Protein AF-A0A954AXX7-F1 (afdb_monomer)

Secondary structure (DSSP, 8-state):
-BTTTTB--S-SS-S--------TT--TTS-EEE--EEEPPPEE-HHHHHHHHHT----TTS--EE--EEEPPPEEE----

Foldseek 3Di:
DDLQQQDDDPPPDDPDDDDDDDDPPDDLQDKDKDKDKDKDDKGFDPVSVVCNVPVDDDPPVDDGIDIDMDIDDMDIRDRDD

pLDDT: mean 89.68, std 9.41, range [62.06, 96.69]

Radius of gyration: 20.08 Å; Cα contacts (8 Å, |Δi|>4): 94; chains: 1; bounding box: 43×24×54 Å

Nearest PDB structures (foldseek):
  9b1d-assembly1_B  TM=2.454E-01  e=5.856E+00  Saccharomyces cerevisiae W303
  9b1e-assembly1_B  TM=2.256E-01  e=5.856E+00  Saccharomyces cerevisiae W303

Solvent-accessible surface area (backbone atoms only — not comparable to full-atom values): 5436 Å² total; per-residue (Å²): 116,42,68,85,76,48,42,67,70,86,76,89,60,72,99,74,90,83,85,86,86,79,72,90,81,73,51,75,87,46,73,47,77,49,64,58,76,46,74,51,65,76,37,65,23,73,57,22,52,46,28,58,74,67,75,50,88,73,61,90,86,58,69,43,59,44,70,52,75,51,71,50,78,71,47,77,45,73,51,79,134

Sequence (81 aa):
MDVDNATWTNSIGTPELTAVWTDPDFDPAQPAMYDARVLQIPTPRWTAYEAKRFDLDLPDEVPITVQKRAYTSPIWYAPTE

Mean predicted aligned error: 6.18 Å

Structure (mmCIF, N/CA/C/O backbone):
data_AF-A0A954AXX7-F1
#
_entry.id   AF-A0A954AXX7-F1
#
loop_
_atom_site.group_PDB
_atom_site.id
_atom_site.type_symbol
_atom_site.label_atom_id
_atom_site.label_alt_id
_atom_site.label_comp_id
_atom_site.label_asym_id
_atom_site.label_entity_id
_atom_site.label_seq_id
_atom_site.pdbx_PDB_ins_code
_atom_site.Cartn_x
_atom_site.Cartn_y
_atom_site.Cartn_z
_atom_site.occupancy
_atom_site.B_iso_or_equiv
_atom_site.auth_seq_id
_atom_site.auth_comp_id
_atom_site.auth_asym_id
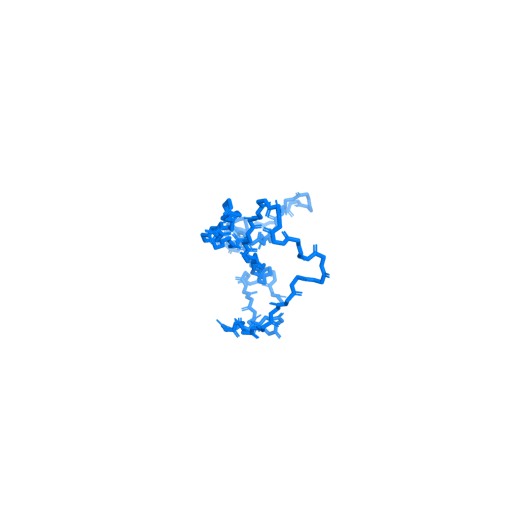_atom_site.auth_atom_id
_atom_site.pdbx_PDB_model_num
ATOM 1 N N . MET A 1 1 ? -10.352 -9.267 12.210 1.00 62.06 1 MET A N 1
ATOM 2 C CA . MET A 1 1 ? -10.576 -7.958 12.856 1.00 62.06 1 MET A CA 1
ATOM 3 C C . MET A 1 1 ? -11.602 -8.179 13.945 1.00 62.06 1 MET A C 1
ATOM 5 O O . MET A 1 1 ? -12.546 -8.914 13.690 1.00 62.06 1 MET A O 1
ATOM 9 N N . ASP A 1 2 ? -11.398 -7.584 15.112 1.00 71.88 2 ASP A N 1
ATOM 10 C CA . ASP A 1 2 ? -12.370 -7.561 16.200 1.00 71.88 2 ASP A CA 1
ATOM 11 C C . ASP A 1 2 ? -12.816 -6.106 16.386 1.00 71.88 2 ASP A C 1
ATOM 13 O O . ASP A 1 2 ? -12.067 -5.245 16.856 1.00 71.88 2 ASP A O 1
ATOM 17 N N . VAL A 1 3 ? -14.022 -5.839 15.895 1.00 65.25 3 VAL A N 1
ATOM 18 C CA . VAL A 1 3 ? -14.642 -4.515 15.896 1.00 65.25 3 VAL A CA 1
ATOM 19 C C . VAL A 1 3 ? -14.964 -4.075 17.323 1.00 65.25 3 VAL A C 1
ATOM 21 O O . VAL A 1 3 ? -14.628 -2.952 17.696 1.00 65.25 3 VAL A O 1
ATOM 24 N N . ASP A 1 4 ? -15.529 -4.974 18.126 1.00 67.00 4 ASP A N 1
ATOM 25 C CA . ASP A 1 4 ? -16.063 -4.690 19.463 1.00 67.00 4 ASP A CA 1
ATOM 26 C C . ASP A 1 4 ? -14.962 -4.344 20.468 1.00 67.00 4 ASP A C 1
ATOM 28 O O . ASP A 1 4 ? -15.182 -3.636 21.455 1.00 67.00 4 ASP A O 1
ATOM 32 N N . ASN A 1 5 ? -13.747 -4.839 20.230 1.00 71.75 5 ASN A N 1
ATOM 33 C CA . ASN A 1 5 ? -12.570 -4.498 21.023 1.00 71.75 5 ASN A CA 1
ATOM 34 C C . ASN A 1 5 ? -11.647 -3.483 20.341 1.00 71.75 5 ASN A C 1
ATOM 36 O O . ASN A 1 5 ? -10.610 -3.146 20.912 1.00 71.75 5 ASN A O 1
ATOM 40 N N . ALA A 1 6 ? -12.003 -2.988 19.150 1.00 64.75 6 ALA A N 1
ATOM 41 C CA . ALA A 1 6 ? -11.14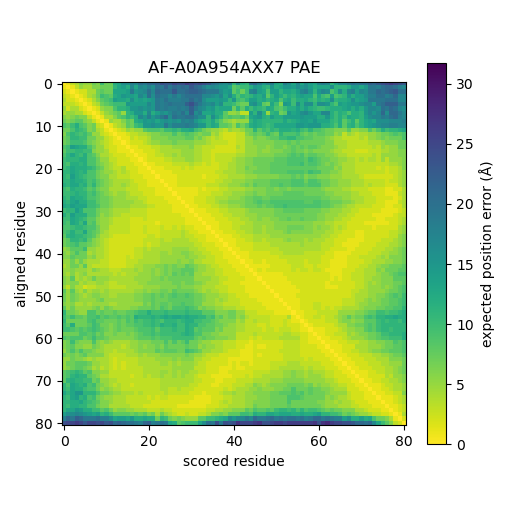5 -2.140 18.324 1.00 64.75 6 ALA A CA 1
ATOM 42 C C . ALA A 1 6 ? -9.729 -2.729 18.163 1.00 64.75 6 ALA A C 1
ATOM 44 O O . ALA A 1 6 ? -8.726 -2.011 18.203 1.00 64.75 6 ALA A O 1
ATOM 45 N N . THR A 1 7 ? -9.634 -4.050 17.985 1.00 69.19 7 THR A N 1
ATOM 46 C CA . THR A 1 7 ? -8.359 -4.738 17.759 1.00 69.19 7 THR A CA 1
ATOM 47 C C . THR A 1 7 ? -8.308 -5.359 16.371 1.00 69.19 7 THR A C 1
ATOM 49 O O . THR A 1 7 ? -9.310 -5.708 15.741 1.00 69.19 7 THR A O 1
ATOM 52 N N . TRP A 1 8 ? -7.099 -5.489 15.842 1.00 67.56 8 TRP A N 1
ATOM 53 C CA . TRP A 1 8 ? -6.872 -6.156 14.573 1.00 67.56 8 TRP A CA 1
ATOM 54 C C . TRP A 1 8 ? -5.652 -7.057 14.685 1.00 67.56 8 TRP A C 1
ATOM 56 O O . TRP A 1 8 ? -4.687 -6.764 15.387 1.00 67.56 8 TRP A O 1
ATOM 66 N N . THR A 1 9 ? -5.704 -8.173 13.974 1.00 70.75 9 THR A N 1
ATOM 67 C CA . THR A 1 9 ? -4.584 -9.094 13.836 1.00 70.75 9 THR A CA 1
ATOM 68 C C . THR A 1 9 ? -3.911 -8.838 12.497 1.00 70.75 9 THR A C 1
ATOM 70 O O . THR A 1 9 ? -4.581 -8.745 11.467 1.00 70.75 9 THR A O 1
ATOM 73 N N . ASN A 1 10 ? -2.582 -8.749 12.489 1.00 69.25 10 ASN A N 1
ATOM 74 C CA . ASN A 1 10 ? -1.781 -8.607 11.270 1.00 69.25 10 ASN A CA 1
ATOM 75 C C . ASN A 1 10 ? -1.682 -9.951 10.520 1.00 69.25 10 ASN A C 1
ATOM 77 O O . ASN A 1 10 ? -0.598 -10.506 10.389 1.00 69.25 10 ASN A O 1
ATOM 81 N N . SER A 1 11 ? -2.816 -10.516 10.097 1.00 73.81 11 SER A N 1
ATOM 82 C CA . SER A 1 11 ? -2.895 -11.879 9.543 1.00 73.81 11 SER A CA 1
ATOM 83 C C . SER A 1 11 ? -3.169 -11.951 8.038 1.00 73.81 11 SER A C 1
ATOM 85 O O . SER A 1 11 ? -2.971 -13.002 7.443 1.00 73.81 11 SER A O 1
ATOM 87 N N . ILE A 1 12 ? -3.623 -10.858 7.418 1.00 82.88 12 ILE A N 1
ATOM 88 C CA . ILE A 1 12 ? -3.973 -10.793 5.980 1.00 82.88 12 ILE A CA 1
ATOM 89 C C . ILE A 1 12 ? -3.051 -9.865 5.180 1.00 82.88 12 ILE A C 1
ATOM 91 O O . ILE A 1 12 ? -3.345 -9.489 4.050 1.00 82.88 12 ILE A O 1
ATOM 95 N N . GLY A 1 13 ? -1.952 -9.452 5.798 1.00 85.44 13 GLY A N 1
ATOM 96 C CA . GLY A 1 13 ? -0.916 -8.636 5.191 1.00 85.44 13 GLY A CA 1
ATOM 97 C C . GLY A 1 13 ? 0.441 -9.119 5.665 1.00 85.44 13 GLY A C 1
ATOM 98 O O . GLY A 1 13 ? 0.540 -10.098 6.402 1.00 85.44 13 GLY A O 1
ATOM 99 N N . THR A 1 14 ? 1.479 -8.407 5.258 1.00 88.44 14 THR A N 1
ATOM 100 C CA . THR A 1 14 ? 2.852 -8.766 5.586 1.00 88.44 14 THR A CA 1
ATOM 101 C C . THR A 1 14 ? 3.626 -7.508 5.985 1.00 88.44 14 THR A C 1
ATOM 103 O O . THR A 1 14 ? 3.324 -6.429 5.466 1.00 88.44 14 THR A O 1
ATOM 106 N N . PRO A 1 15 ? 4.595 -7.613 6.913 1.00 88.75 15 PRO A N 1
ATOM 107 C CA . PRO A 1 15 ? 5.393 -6.468 7.350 1.00 88.75 15 PRO A CA 1
ATOM 108 C C . PRO A 1 15 ? 6.343 -5.941 6.261 1.00 88.75 15 PRO A C 1
ATOM 110 O O . PRO A 1 15 ? 6.697 -4.768 6.297 1.00 88.75 15 PRO A O 1
ATOM 113 N N . GLU A 1 16 ? 6.725 -6.776 5.290 1.00 90.81 16 GLU A N 1
ATOM 114 C CA . GLU A 1 16 ? 7.641 -6.435 4.197 1.00 90.81 16 GLU A CA 1
ATOM 115 C C . GLU A 1 16 ? 7.202 -7.063 2.869 1.00 90.81 16 GLU A C 1
ATOM 117 O O . GLU A 1 16 ? 7.142 -8.282 2.733 1.00 90.81 16 GLU A O 1
ATOM 122 N N . LEU A 1 17 ? 6.921 -6.231 1.867 1.00 90.06 17 LEU A N 1
ATOM 123 C CA . LEU A 1 17 ? 6.573 -6.687 0.522 1.00 90.06 17 LEU A CA 1
ATOM 124 C C . LEU A 1 17 ? 7.767 -6.491 -0.413 1.00 90.06 17 LEU A C 1
ATOM 126 O O . LEU A 1 17 ? 8.255 -5.372 -0.565 1.00 90.06 17 LEU A O 1
ATOM 130 N N . THR A 1 18 ? 8.182 -7.559 -1.089 1.00 92.00 18 THR A N 1
ATOM 131 C CA . THR A 1 18 ? 9.255 -7.526 -2.088 1.00 92.00 18 THR A CA 1
ATOM 132 C C . THR A 1 18 ? 8.765 -8.169 -3.376 1.00 92.00 18 THR A C 1
ATOM 134 O O . THR A 1 18 ? 8.241 -9.281 -3.363 1.00 92.00 18 THR A O 1
ATOM 137 N N . ALA A 1 19 ? 8.944 -7.475 -4.495 1.00 90.50 19 ALA A N 1
ATOM 138 C CA . ALA A 1 19 ? 8.637 -7.991 -5.821 1.00 90.50 19 ALA A CA 1
ATOM 139 C C . ALA A 1 19 ? 9.572 -7.357 -6.856 1.00 90.50 19 ALA A C 1
ATOM 141 O O . ALA A 1 19 ? 10.012 -6.220 -6.687 1.00 90.50 19 ALA A O 1
ATOM 142 N N . VAL A 1 20 ? 9.843 -8.088 -7.936 1.00 93.50 20 VAL A N 1
ATOM 143 C CA . VAL A 1 20 ? 10.437 -7.546 -9.164 1.00 93.50 20 VAL A C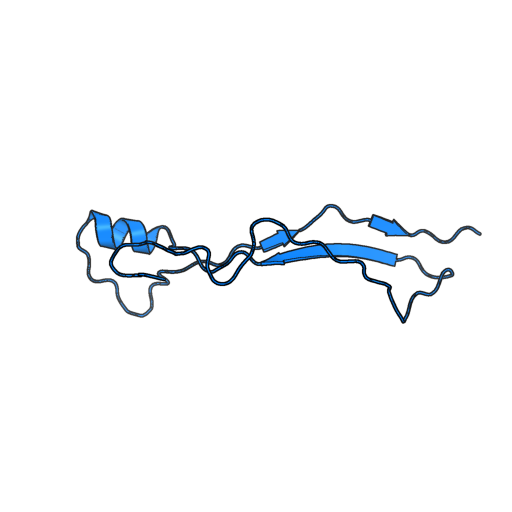A 1
ATOM 144 C C . VAL A 1 20 ? 9.326 -7.494 -10.203 1.00 93.50 20 VAL A C 1
ATOM 146 O O . VAL A 1 20 ? 8.623 -8.484 -10.401 1.00 93.50 20 VAL A O 1
ATOM 149 N N . TRP A 1 21 ? 9.154 -6.340 -10.840 1.00 93.56 21 TRP A N 1
ATOM 150 C CA . TRP A 1 21 ? 8.148 -6.122 -11.873 1.00 93.56 21 TRP A CA 1
ATOM 151 C C . TRP A 1 21 ? 8.805 -5.522 -13.116 1.00 93.56 21 TRP A C 1
ATOM 153 O O . TRP A 1 21 ? 9.729 -4.716 -13.009 1.00 93.56 21 TRP A O 1
ATOM 163 N N . THR A 1 22 ? 8.329 -5.938 -14.285 1.00 94.88 22 THR A N 1
ATOM 164 C CA . THR A 1 22 ? 8.777 -5.450 -15.590 1.00 94.88 22 THR A CA 1
ATOM 165 C C . THR A 1 22 ? 7.556 -4.966 -16.350 1.00 94.88 22 THR A C 1
ATOM 167 O O . THR A 1 22 ? 6.558 -5.682 -16.414 1.00 94.88 22 THR A O 1
ATOM 170 N N . ASP A 1 23 ? 7.650 -3.764 -16.907 1.00 96.38 23 ASP A N 1
ATOM 171 C CA . ASP A 1 23 ? 6.612 -3.168 -17.739 1.00 96.38 23 ASP A CA 1
ATOM 172 C C . ASP A 1 23 ? 6.605 -3.847 -19.125 1.00 96.38 23 ASP A C 1
ATOM 174 O O . ASP A 1 23 ? 7.578 -3.697 -19.870 1.00 96.38 23 ASP A O 1
ATOM 178 N N . PRO A 1 24 ? 5.571 -4.645 -19.465 1.00 96.69 24 PRO A N 1
ATOM 179 C CA . PRO A 1 24 ? 5.521 -5.372 -20.734 1.00 96.69 24 PRO A CA 1
ATOM 180 C C . PRO A 1 24 ? 5.331 -4.449 -21.942 1.00 96.69 24 PRO A C 1
ATOM 182 O O . PRO A 1 24 ? 5.648 -4.854 -23.059 1.00 96.69 24 PRO A O 1
ATOM 185 N N . ASP A 1 25 ? 4.844 -3.231 -21.713 1.00 96.50 25 ASP A N 1
ATOM 186 C CA . ASP A 1 25 ? 4.510 -2.256 -22.747 1.00 96.50 25 ASP A CA 1
ATOM 187 C C . ASP A 1 25 ? 5.528 -1.101 -22.778 1.00 96.50 25 ASP A C 1
ATOM 189 O O . ASP A 1 25 ? 5.273 -0.054 -23.374 1.00 96.50 25 ASP A O 1
ATOM 193 N N . PHE A 1 26 ? 6.692 -1.282 -22.138 1.00 96.38 26 PHE A N 1
ATOM 194 C CA . PHE A 1 26 ? 7.727 -0.258 -22.068 1.00 96.38 26 PHE A CA 1
ATOM 195 C C . PHE A 1 26 ? 8.261 0.117 -23.454 1.00 96.38 26 PHE A C 1
ATOM 197 O O . PHE A 1 26 ? 8.837 -0.711 -24.165 1.00 96.38 26 PHE A O 1
ATOM 204 N N . ASP A 1 27 ? 8.145 1.402 -23.786 1.00 95.81 27 ASP A N 1
ATOM 205 C CA . ASP A 1 27 ? 8.729 2.008 -24.977 1.00 95.81 27 ASP A CA 1
ATOM 206 C C . ASP A 1 27 ? 9.818 3.019 -24.566 1.00 95.81 27 ASP A C 1
ATOM 208 O O . ASP A 1 27 ? 9.492 4.063 -23.992 1.00 95.81 27 ASP A O 1
ATOM 212 N N . PRO A 1 28 ? 11.109 2.766 -24.866 1.00 94.69 28 PRO A N 1
ATOM 213 C CA . PRO A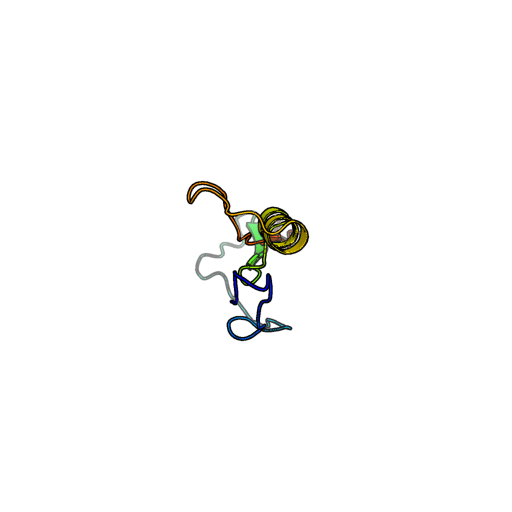 1 28 ? 12.196 3.679 -24.513 1.00 94.69 28 PRO A CA 1
ATOM 214 C C . PRO A 1 28 ? 12.129 5.029 -25.247 1.00 94.69 28 PRO A C 1
ATOM 216 O O . PRO A 1 28 ? 12.817 5.970 -24.854 1.00 94.69 28 PRO A O 1
ATOM 219 N N . ALA A 1 29 ? 11.316 5.154 -26.300 1.00 96.12 29 ALA A N 1
ATOM 220 C CA . ALA A 1 29 ? 11.086 6.429 -26.974 1.00 96.12 29 ALA A CA 1
ATOM 221 C C . ALA A 1 29 ? 10.067 7.322 -26.240 1.00 96.12 29 ALA A C 1
ATOM 223 O O . ALA A 1 29 ? 9.897 8.485 -26.611 1.00 96.12 29 ALA A O 1
ATOM 224 N N . GLN A 1 30 ? 9.388 6.811 -25.205 1.00 95.94 30 GLN A N 1
ATOM 225 C CA . GLN A 1 30 ? 8.339 7.528 -24.483 1.00 95.94 30 GLN A CA 1
ATOM 226 C C . GLN A 1 30 ? 8.764 7.877 -23.050 1.00 95.94 30 GLN A C 1
ATOM 228 O O . GLN A 1 30 ? 9.382 7.065 -22.361 1.00 95.94 30 GLN A O 1
ATOM 233 N N . PRO A 1 31 ? 8.420 9.078 -22.549 1.00 96.31 31 PRO A N 1
ATOM 234 C CA . PRO A 1 31 ? 8.529 9.377 -21.127 1.00 96.31 31 PRO A CA 1
ATOM 235 C C . PRO A 1 31 ? 7.635 8.450 -20.302 1.00 96.31 31 PRO A C 1
ATOM 237 O O . PRO A 1 31 ? 6.469 8.249 -20.641 1.00 96.31 31 PRO A O 1
ATOM 240 N N . ALA A 1 32 ? 8.153 7.949 -19.181 1.00 96.50 32 ALA A N 1
ATOM 241 C CA . ALA A 1 32 ? 7.396 7.097 -18.267 1.00 96.50 32 ALA A CA 1
ATOM 242 C C . ALA A 1 32 ? 7.588 7.519 -16.804 1.00 96.50 32 ALA A C 1
ATOM 244 O O . ALA A 1 32 ? 8.589 8.137 -16.431 1.00 96.50 32 ALA A O 1
ATOM 245 N N . MET A 1 33 ? 6.609 7.185 -15.963 1.00 95.69 33 MET A N 1
ATOM 246 C CA . MET A 1 33 ? 6.643 7.414 -14.519 1.00 95.69 33 MET A CA 1
ATOM 247 C C . MET A 1 33 ? 6.148 6.163 -13.799 1.00 95.69 33 MET A C 1
ATOM 249 O O . MET A 1 33 ? 5.052 5.683 -14.081 1.00 95.69 33 MET A O 1
ATOM 253 N N . TYR A 1 34 ? 6.923 5.688 -12.827 1.00 95.88 34 TYR A N 1
ATOM 254 C CA . TYR A 1 34 ? 6.595 4.509 -12.031 1.00 95.88 34 TYR A CA 1
ATOM 255 C C . TYR A 1 34 ? 6.512 4.863 -10.545 1.00 95.88 34 TYR A C 1
ATOM 257 O O . TYR A 1 34 ? 7.445 5.438 -9.984 1.00 95.88 34 TYR A O 1
ATOM 265 N N . ASP A 1 35 ? 5.409 4.495 -9.894 1.00 95.62 35 ASP A N 1
ATOM 266 C CA . ASP A 1 35 ? 5.238 4.544 -8.442 1.00 95.62 35 ASP A CA 1
ATOM 267 C C . ASP A 1 35 ? 4.710 3.202 -7.918 1.00 95.62 35 ASP A C 1
ATOM 269 O O . ASP A 1 35 ? 3.885 2.539 -8.545 1.00 95.62 35 ASP A O 1
ATOM 273 N N . ALA A 1 36 ? 5.177 2.789 -6.741 1.00 94.12 36 ALA A N 1
ATOM 274 C CA . ALA A 1 36 ? 4.602 1.655 -6.035 1.00 94.12 36 ALA A CA 1
ATOM 275 C C . ALA A 1 36 ? 3.533 2.145 -5.053 1.00 94.12 36 ALA A C 1
ATOM 277 O O . ALA A 1 36 ? 3.684 3.168 -4.376 1.00 94.12 36 ALA A O 1
ATOM 278 N N . ARG A 1 37 ? 2.438 1.385 -4.959 1.00 94.69 37 ARG A N 1
ATOM 279 C CA . ARG A 1 37 ? 1.306 1.677 -4.075 1.00 94.69 37 ARG A CA 1
ATOM 280 C C . ARG A 1 37 ? 1.023 0.480 -3.195 1.00 94.69 37 ARG A C 1
ATOM 282 O O . ARG A 1 37 ? 0.873 -0.632 -3.691 1.00 94.69 37 ARG A O 1
ATOM 289 N N . VAL A 1 38 ? 0.894 0.722 -1.897 1.00 93.88 38 VAL A N 1
ATOM 290 C CA . VAL A 1 38 ? 0.612 -0.328 -0.913 1.00 93.88 38 VAL A CA 1
ATOM 291 C C . VAL A 1 38 ? -0.671 0.005 -0.167 1.00 93.88 38 VAL A C 1
ATOM 293 O O . VAL A 1 38 ? -0.896 1.151 0.227 1.00 93.88 38 VAL A O 1
ATOM 296 N N . LEU A 1 39 ? -1.517 -1.006 0.023 1.00 94.12 39 LEU A N 1
ATOM 297 C CA . LEU A 1 39 ? -2.712 -0.936 0.856 1.00 94.12 39 LEU A CA 1
ATOM 298 C C . LEU A 1 39 ? -2.405 -1.543 2.221 1.00 94.12 39 LEU A C 1
ATOM 300 O O .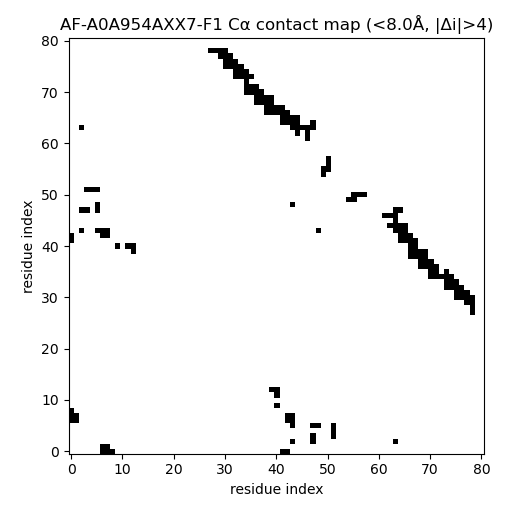 LEU A 1 39 ? -1.990 -2.697 2.315 1.00 94.12 39 LEU A O 1
ATOM 304 N N . GLN A 1 40 ? -2.637 -0.775 3.284 1.00 92.94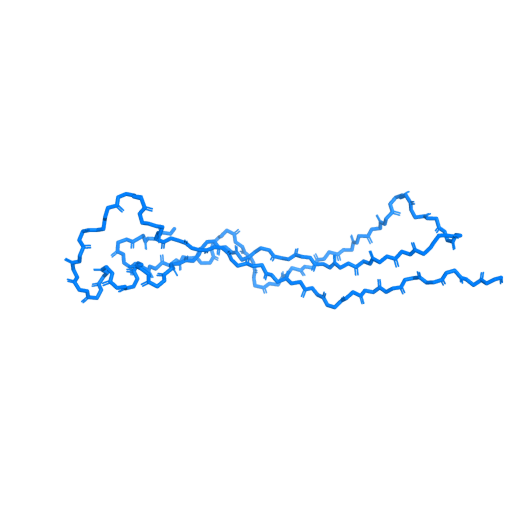 40 GLN A N 1
ATOM 305 C CA . GLN A 1 40 ? -2.636 -1.331 4.632 1.00 92.94 40 GLN A CA 1
ATOM 306 C C . GLN A 1 40 ? -3.813 -2.305 4.771 1.00 92.94 40 GLN A C 1
ATOM 308 O O . GLN A 1 40 ? -4.848 -2.143 4.123 1.00 92.94 40 GLN A O 1
ATOM 313 N N . ILE A 1 41 ? -3.698 -3.295 5.652 1.00 91.88 41 ILE A N 1
ATOM 314 C CA . ILE A 1 41 ? -4.873 -4.045 6.104 1.00 91.88 41 ILE A CA 1
ATOM 315 C C . ILE A 1 41 ? -5.895 -3.085 6.750 1.00 91.88 41 ILE A C 1
ATOM 317 O O . ILE A 1 41 ? -5.496 -2.041 7.278 1.00 91.88 41 ILE A O 1
ATOM 321 N N . PRO A 1 42 ? -7.202 -3.397 6.731 1.00 93.25 42 PRO A N 1
ATOM 322 C CA . PRO A 1 42 ? -8.194 -2.597 7.438 1.00 93.25 42 PRO A CA 1
ATOM 323 C C . PRO A 1 42 ? -7.834 -2.475 8.921 1.00 93.25 42 PRO A C 1
ATOM 325 O O . PRO A 1 42 ? -7.566 -3.475 9.589 1.00 93.25 42 PRO A O 1
ATOM 328 N N . THR A 1 43 ? -7.825 -1.245 9.426 1.00 92.12 43 THR A N 1
ATOM 329 C CA . THR A 1 43 ? -7.560 -0.946 10.838 1.00 92.12 43 THR A CA 1
ATOM 330 C C . THR A 1 43 ? -8.752 -0.219 11.456 1.00 92.12 43 THR A C 1
ATOM 332 O O . THR A 1 43 ? -9.536 0.399 10.725 1.00 92.12 43 THR A O 1
ATOM 335 N N . PRO A 1 44 ? -8.929 -0.286 12.787 1.00 93.12 44 PRO A N 1
ATOM 336 C CA . PRO A 1 44 ? -9.976 0.463 13.465 1.00 93.12 44 PRO A CA 1
ATOM 337 C C . PRO A 1 44 ? -9.821 1.964 13.216 1.00 93.12 44 PRO A C 1
ATOM 339 O O . PRO A 1 44 ? -8.725 2.529 13.313 1.00 93.12 44 PRO A O 1
ATOM 342 N N . ARG A 1 45 ? -10.933 2.617 12.885 1.00 94.69 45 ARG A N 1
ATOM 343 C CA . ARG A 1 45 ? -11.011 4.076 12.772 1.00 94.69 45 ARG A CA 1
ATOM 344 C C . ARG A 1 45 ? -11.153 4.694 14.170 1.00 94.69 45 ARG A C 1
ATOM 346 O O . ARG A 1 45 ? -11.496 4.007 15.124 1.00 94.69 45 ARG A O 1
ATOM 353 N N . TRP A 1 46 ? -10.920 6.003 14.295 1.00 93.44 46 TRP A N 1
ATOM 354 C CA . TRP A 1 46 ? -11.117 6.748 15.551 1.00 93.44 46 TRP A CA 1
ATOM 355 C C . TRP A 1 46 ? -12.503 6.518 16.183 1.00 93.44 46 TRP A C 1
ATOM 357 O O . TRP A 1 46 ? -12.596 6.367 17.393 1.00 93.44 46 TRP A O 1
ATOM 367 N N . THR A 1 47 ? -13.546 6.377 15.363 1.00 93.25 47 THR A N 1
ATOM 368 C CA . THR A 1 47 ? -14.921 6.060 15.780 1.00 93.25 47 THR A CA 1
ATOM 369 C C . THR A 1 47 ? -15.034 4.734 16.533 1.00 93.25 47 THR A C 1
ATOM 371 O O . THR A 1 47 ? -15.734 4.674 17.534 1.00 93.25 47 THR A O 1
ATOM 374 N N . ALA A 1 48 ? -14.310 3.689 16.119 1.00 92.88 48 ALA A N 1
ATOM 375 C CA . ALA A 1 48 ? -14.299 2.409 16.830 1.00 92.88 48 ALA A CA 1
ATOM 376 C C . ALA A 1 48 ? -13.626 2.526 18.209 1.00 92.88 48 ALA A C 1
ATOM 378 O O . ALA A 1 48 ? -14.097 1.946 19.186 1.00 92.88 48 ALA A O 1
ATOM 379 N N . TYR A 1 49 ? -12.553 3.319 18.315 1.00 91.56 49 TYR A N 1
ATOM 380 C CA . TYR A 1 49 ? -11.913 3.585 19.606 1.00 91.56 49 TYR A CA 1
ATOM 381 C C . TYR A 1 49 ? -12.815 4.397 20.543 1.00 91.56 49 TYR A C 1
ATOM 383 O O . TYR A 1 49 ? -12.835 4.133 21.744 1.00 91.56 49 TYR A O 1
ATOM 391 N N . GLU A 1 50 ? -13.562 5.370 20.019 1.00 93.81 50 GLU A N 1
ATOM 392 C CA . GLU A 1 50 ? -14.507 6.153 20.819 1.00 93.81 50 GLU A CA 1
ATOM 393 C C . GLU A 1 50 ? -15.719 5.343 21.262 1.00 93.81 50 GLU A C 1
ATOM 395 O O . GLU A 1 50 ? -16.065 5.401 22.441 1.00 93.81 50 GLU A O 1
ATOM 400 N N . ALA A 1 51 ? -16.303 4.540 20.367 1.00 92.88 51 ALA A N 1
ATOM 401 C CA . ALA A 1 51 ? -17.396 3.635 20.710 1.00 92.88 51 ALA A CA 1
ATOM 402 C C . ALA A 1 51 ? -17.013 2.732 21.882 1.00 92.88 51 ALA A C 1
ATOM 404 O O . ALA A 1 51 ? -17.736 2.655 22.871 1.00 92.88 51 ALA A O 1
ATOM 405 N N . LYS A 1 52 ? -15.808 2.149 21.832 1.00 90.75 52 LYS A N 1
ATOM 406 C CA . LYS A 1 52 ? -15.285 1.326 22.924 1.00 90.75 52 LYS A CA 1
ATOM 407 C C . LYS A 1 52 ? -15.005 2.119 24.200 1.00 90.75 52 LYS A C 1
ATOM 409 O O . LYS A 1 52 ? -15.228 1.615 25.296 1.00 90.75 52 LYS A O 1
ATOM 414 N N . ARG A 1 53 ? -14.475 3.340 24.081 1.00 92.75 53 ARG A N 1
ATOM 415 C CA . ARG A 1 53 ? -14.115 4.179 25.235 1.00 92.75 53 ARG A CA 1
ATOM 416 C C . ARG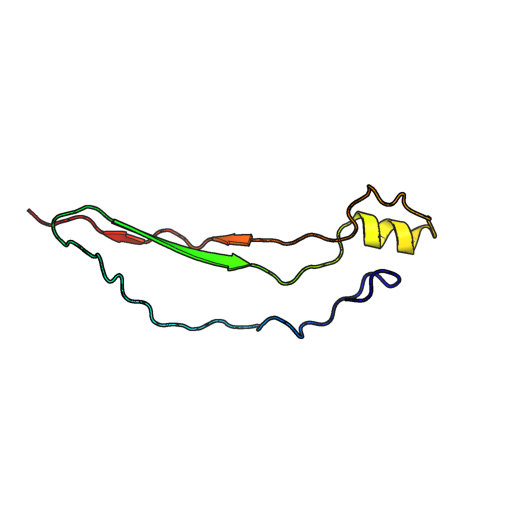 A 1 53 ? -15.337 4.672 26.007 1.00 92.75 53 ARG A C 1
ATOM 418 O O . ARG A 1 53 ? -15.247 4.820 27.224 1.00 92.75 53 ARG A O 1
ATOM 425 N N . PHE A 1 54 ? -16.420 4.972 25.302 1.00 94.62 54 PHE A N 1
ATOM 426 C CA . PHE A 1 54 ? -17.624 5.582 25.863 1.00 94.62 54 PHE A CA 1
ATOM 427 C C . PHE A 1 54 ? -18.821 4.629 25.937 1.00 94.62 54 PHE A C 1
ATOM 429 O O . PHE A 1 54 ? -19.882 5.065 26.369 1.00 94.62 54 PHE A O 1
ATOM 436 N N . ASP A 1 55 ? -18.642 3.362 25.555 1.00 91.56 55 ASP A N 1
ATOM 437 C CA . ASP A 1 55 ? -19.696 2.339 25.521 1.00 91.56 55 ASP A CA 1
ATOM 438 C C . ASP A 1 55 ? -20.909 2.790 24.686 1.00 91.56 55 ASP A C 1
ATOM 440 O O . ASP A 1 55 ? -22.057 2.772 25.128 1.00 91.56 55 ASP A O 1
ATOM 444 N N . LEU A 1 56 ? -20.625 3.293 23.479 1.00 92.19 56 LEU A N 1
ATOM 445 C CA . LEU A 1 56 ? -21.634 3.824 22.563 1.00 92.19 56 LEU A CA 1
ATOM 446 C C . LEU A 1 56 ? -22.039 2.774 21.535 1.00 92.19 56 LEU A C 1
ATOM 448 O O . LEU A 1 56 ? -21.182 2.179 20.881 1.00 92.19 56 LEU A O 1
ATOM 452 N N . ASP A 1 57 ? -23.346 2.652 21.324 1.00 91.75 57 ASP A N 1
ATOM 453 C CA . ASP A 1 57 ? -23.913 1.963 20.169 1.00 91.75 57 ASP A CA 1
ATOM 454 C C . ASP A 1 57 ? -23.943 2.936 18.980 1.00 91.75 57 ASP A C 1
ATOM 456 O O . ASP A 1 57 ? -24.674 3.933 18.986 1.00 91.75 57 ASP A O 1
ATOM 460 N N . LEU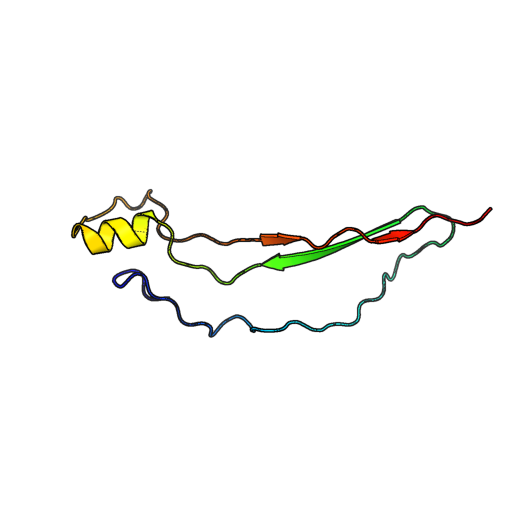 A 1 58 ? -23.056 2.720 18.008 1.00 90.00 58 LEU A N 1
ATOM 461 C CA . LEU A 1 58 ? -22.950 3.579 16.831 1.00 90.00 58 LEU A CA 1
ATOM 462 C C . LEU A 1 58 ? -23.948 3.122 15.757 1.00 90.00 58 LEU A C 1
ATOM 464 O O . LEU A 1 58 ? -24.011 1.929 15.479 1.00 90.00 58 LEU A O 1
ATOM 468 N N . PRO A 1 59 ? -24.655 4.050 15.084 1.00 93.75 59 PRO A N 1
ATOM 469 C CA . PRO A 1 59 ? -25.467 3.711 13.918 1.00 93.75 59 PRO A CA 1
ATOM 470 C C . PRO A 1 59 ? -24.649 3.016 12.821 1.00 93.75 59 PRO A C 1
ATOM 472 O O . PRO A 1 59 ? -23.476 3.347 12.616 1.00 93.75 59 PRO A O 1
ATOM 475 N N . ASP A 1 60 ? -25.290 2.118 12.069 1.00 90.25 60 ASP A N 1
ATOM 476 C CA . ASP A 1 60 ? -24.656 1.310 11.014 1.00 90.25 60 ASP A CA 1
ATOM 477 C C . ASP A 1 60 ? -23.989 2.155 9.914 1.00 90.25 60 ASP A C 1
ATOM 479 O O . ASP A 1 60 ? -23.052 1.705 9.247 1.00 90.25 60 ASP A O 1
ATOM 483 N N . GLU A 1 61 ? -24.433 3.400 9.712 1.00 94.62 61 GLU A N 1
ATOM 484 C CA . GLU A 1 61 ? -23.850 4.302 8.717 1.00 94.62 61 GLU A CA 1
ATOM 485 C C . GLU A 1 61 ? -22.475 4.845 9.133 1.00 94.62 61 GLU A C 1
ATOM 487 O O . GLU A 1 61 ? -21.753 5.406 8.300 1.00 94.62 61 GLU A O 1
ATOM 492 N N . VAL A 1 62 ? -22.092 4.712 10.408 1.00 94.00 62 VAL A N 1
ATOM 493 C CA . VAL A 1 62 ? -20.816 5.216 10.920 1.00 94.00 62 VAL A CA 1
ATOM 494 C C . VAL A 1 62 ? -19.698 4.224 10.586 1.00 94.00 62 VAL A C 1
ATOM 496 O O . VAL A 1 62 ? -19.643 3.126 11.138 1.00 94.00 62 VAL A O 1
ATOM 499 N N . PRO A 1 63 ? -18.709 4.600 9.752 1.00 93.75 63 PRO A N 1
ATOM 500 C CA . PRO A 1 63 ? -17.628 3.687 9.435 1.00 93.75 63 PRO A CA 1
ATOM 501 C C . PRO A 1 63 ? -16.735 3.491 10.658 1.00 93.75 63 PRO A C 1
ATOM 503 O O . PRO A 1 63 ? -16.182 4.454 11.194 1.00 93.75 63 PRO A O 1
ATOM 506 N N . ILE A 1 64 ? -16.562 2.232 11.045 1.00 93.94 64 ILE A N 1
ATOM 507 C CA . ILE A 1 64 ? -15.732 1.742 12.159 1.00 93.94 64 ILE A CA 1
ATOM 508 C C . ILE A 1 64 ? -14.325 1.306 11.716 1.00 93.94 64 ILE A C 1
ATOM 510 O O . ILE A 1 64 ? -13.430 1.111 12.538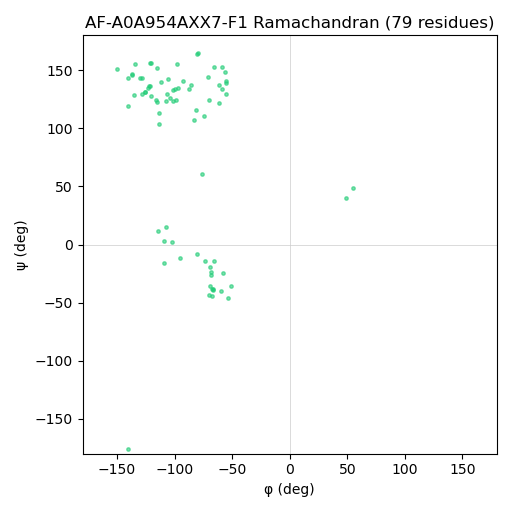 1.00 93.94 64 ILE A O 1
ATOM 514 N N . THR A 1 65 ? -14.092 1.194 10.406 1.00 93.88 65 THR A N 1
ATOM 515 C CA . THR A 1 65 ? -12.806 0.793 9.821 1.00 93.88 65 THR A CA 1
ATOM 516 C C . THR A 1 65 ? -12.256 1.862 8.890 1.00 93.88 65 THR A C 1
ATOM 518 O O . THR A 1 65 ? -12.984 2.708 8.368 1.00 93.88 65 THR A O 1
ATOM 521 N N . VAL A 1 66 ? -10.941 1.845 8.693 1.00 95.00 66 VAL A N 1
ATOM 522 C CA . VAL A 1 66 ? -10.257 2.656 7.691 1.00 95.00 66 VAL A CA 1
ATOM 523 C C . VAL A 1 66 ? -9.149 1.841 7.037 1.00 95.00 66 VAL A C 1
ATOM 525 O O . VAL A 1 66 ? -8.460 1.051 7.688 1.00 95.00 66 VAL A O 1
ATOM 528 N N . GLN A 1 67 ? -8.955 2.061 5.739 1.00 94.69 67 GLN A N 1
ATOM 529 C CA . GLN A 1 67 ? -7.840 1.500 4.993 1.00 94.69 67 GLN A CA 1
ATOM 530 C C . GLN A 1 67 ? -6.949 2.625 4.477 1.00 94.69 67 GLN A C 1
ATOM 532 O O . GLN A 1 67 ? -7.415 3.545 3.804 1.00 94.69 67 GLN A O 1
ATOM 537 N N . LYS A 1 68 ? -5.660 2.565 4.814 1.00 94.69 68 LYS A N 1
ATOM 538 C CA . LYS A 1 68 ? -4.677 3.567 4.393 1.00 94.69 68 LYS A CA 1
ATOM 539 C C . LYS A 1 68 ? -3.905 3.092 3.170 1.00 94.69 68 LYS A C 1
ATOM 541 O O . LYS A 1 68 ? -3.766 1.892 2.928 1.00 94.69 68 LYS A O 1
ATOM 546 N N . ARG A 1 69 ? -3.389 4.062 2.414 1.00 95.81 69 ARG A N 1
ATOM 547 C CA . ARG A 1 69 ? -2.553 3.848 1.231 1.00 95.81 69 ARG A CA 1
ATOM 548 C C . ARG A 1 69 ? -1.228 4.566 1.408 1.00 95.81 69 ARG A C 1
ATOM 550 O O . ARG A 1 69 ? -1.218 5.727 1.812 1.00 95.81 69 ARG A O 1
ATOM 557 N N . ALA A 1 70 ? -0.147 3.875 1.085 1.00 94.00 70 ALA A N 1
ATOM 558 C CA . ALA A 1 70 ? 1.169 4.470 0.924 1.00 94.00 70 ALA A CA 1
ATOM 559 C C . ALA A 1 70 ? 1.506 4.540 -0.568 1.00 94.00 70 ALA A C 1
ATOM 561 O O . ALA A 1 70 ? 1.172 3.624 -1.323 1.00 94.00 70 ALA A O 1
ATOM 562 N N . TYR A 1 71 ? 2.160 5.627 -0.961 1.00 95.12 71 TYR A N 1
ATOM 563 C CA . TYR A 1 71 ? 2.690 5.857 -2.300 1.00 95.12 71 TYR A CA 1
ATOM 564 C C . TYR A 1 71 ? 4.189 6.088 -2.155 1.00 95.12 71 TYR A C 1
ATOM 566 O O . TYR A 1 71 ? 4.611 6.796 -1.234 1.00 95.12 71 TYR A O 1
ATOM 574 N N . THR A 1 72 ? 4.991 5.486 -3.023 1.00 93.25 72 THR A N 1
ATOM 575 C CA . THR A 1 72 ? 6.424 5.783 -3.069 1.00 93.25 72 THR A CA 1
ATOM 576 C C . THR A 1 72 ? 6.679 7.070 -3.839 1.00 93.25 72 THR A C 1
ATOM 578 O O . THR A 1 72 ? 5.837 7.536 -4.606 1.00 93.25 72 THR A O 1
ATOM 581 N N . SER A 1 73 ? 7.877 7.628 -3.673 1.00 96.00 73 SER A N 1
ATOM 582 C CA . SER A 1 73 ? 8.366 8.639 -4.606 1.00 96.00 73 SER A CA 1
ATOM 583 C C . SER A 1 73 ? 8.343 8.081 -6.037 1.00 96.00 73 SER A C 1
ATOM 585 O O . SER A 1 73 ? 8.670 6.903 -6.223 1.00 96.00 73 SER A O 1
ATOM 587 N N . PRO A 1 74 ? 7.959 8.892 -7.036 1.00 95.69 74 PRO A N 1
ATOM 588 C CA . PRO A 1 74 ? 7.954 8.461 -8.424 1.00 95.69 74 PRO A CA 1
ATOM 589 C C . PRO A 1 74 ? 9.381 8.306 -8.956 1.00 95.69 74 PRO A C 1
ATOM 591 O O . PRO A 1 74 ? 10.270 9.101 -8.637 1.00 95.69 74 PRO A O 1
ATOM 594 N N . ILE A 1 75 ? 9.574 7.307 -9.809 1.00 95.25 75 ILE A N 1
ATOM 595 C CA . ILE A 1 75 ? 10.764 7.133 -10.641 1.00 95.25 75 ILE A CA 1
ATOM 596 C C . ILE A 1 75 ? 10.395 7.604 -12.044 1.00 95.25 75 ILE A C 1
ATOM 598 O O . ILE A 1 75 ? 9.433 7.110 -12.628 1.00 95.25 75 ILE A O 1
ATOM 602 N N . TRP A 1 76 ? 11.151 8.560 -12.573 1.00 96.56 76 TRP A N 1
ATOM 603 C CA . TRP A 1 76 ? 10.921 9.125 -13.900 1.00 96.56 76 TRP A CA 1
ATOM 604 C C . TRP A 1 76 ? 11.906 8.534 -14.902 1.00 96.56 76 TRP A C 1
ATOM 606 O O . TRP A 1 76 ? 13.108 8.492 -14.640 1.00 96.56 76 TRP A O 1
ATOM 616 N N . TYR A 1 77 ? 11.395 8.123 -16.056 1.00 95.94 77 TYR A N 1
ATOM 617 C CA . TYR A 1 77 ? 12.184 7.772 -17.226 1.00 95.94 77 TYR A CA 1
ATOM 618 C C . TYR A 1 77 ? 12.023 8.868 -18.280 1.00 95.94 77 TYR A C 1
ATOM 620 O O . TYR A 1 77 ? 10.905 9.194 -18.682 1.00 95.94 77 TYR A O 1
ATOM 628 N N . ALA A 1 78 ? 13.148 9.436 -18.708 1.00 95.94 78 ALA A N 1
ATOM 629 C CA . ALA A 1 78 ? 13.214 10.409 -19.786 1.00 95.94 78 ALA A CA 1
ATOM 630 C C . ALA A 1 78 ? 14.011 9.796 -20.951 1.00 95.94 78 ALA A C 1
ATOM 632 O O . ALA A 1 78 ? 15.163 9.404 -20.731 1.00 95.94 78 ALA A O 1
ATOM 633 N N . PRO A 1 79 ? 13.434 9.707 -22.163 1.00 93.81 79 PRO A N 1
ATOM 634 C CA . PRO A 1 79 ? 14.152 9.273 -23.354 1.00 93.81 79 PRO A CA 1
ATOM 635 C C . PRO A 1 79 ? 15.394 10.135 -23.581 1.00 93.81 79 PRO A C 1
ATOM 637 O O . PRO A 1 79 ? 15.363 11.351 -23.384 1.00 93.81 79 PRO A O 1
ATOM 640 N N . THR A 1 80 ? 16.496 9.501 -23.971 1.00 84.12 80 THR A N 1
ATOM 641 C CA . THR A 1 80 ? 17.686 10.221 -24.442 1.00 84.12 80 THR A CA 1
ATOM 642 C C . THR A 1 80 ? 17.511 10.453 -25.941 1.00 84.12 80 THR A C 1
ATOM 644 O O . THR A 1 80 ? 17.076 9.528 -26.624 1.00 84.12 80 THR A O 1
ATOM 647 N N . GLU A 1 81 ? 17.771 11.673 -26.425 1.00 65.19 81 GLU A N 1
ATOM 648 C CA . GLU A 1 81 ? 17.736 11.992 -27.867 1.00 65.19 81 GLU A CA 1
ATOM 649 C C . GLU A 1 81 ? 18.670 11.100 -28.699 1.00 65.19 81 GLU A C 1
ATOM 651 O O . GLU A 1 81 ? 19.766 10.747 -28.197 1.00 65.19 81 GLU A O 1
#